Protein AF-A0A4Y8SF31-F1 (afdb_monomer_lite)

Radius of gyration: 11.3 Å; chains: 1; bounding box: 27×23×28 Å

Structure (mmCIF, N/CA/C/O backbone):
data_AF-A0A4Y8SF31-F1
#
_entry.id   AF-A0A4Y8SF31-F1
#
loop_
_atom_site.group_PDB
_atom_site.id
_atom_site.type_symbol
_atom_site.label_atom_id
_atom_site.label_alt_id
_atom_site.label_comp_id
_atom_site.label_asym_id
_atom_site.label_entity_id
_atom_site.label_seq_id
_atom_site.pdbx_PDB_ins_code
_atom_site.Cartn_x
_atom_site.Cartn_y
_atom_site.Cartn_z
_atom_site.occupancy
_atom_site.B_iso_or_equiv
_atom_site.auth_seq_id
_atom_site.auth_comp_id
_atom_site.auth_asym_id
_atom_site.auth_atom_id
_atom_site.pdbx_PDB_model_num
ATOM 1 N N . MET A 1 1 ? 7.049 -14.119 5.193 1.00 44.25 1 MET A N 1
ATOM 2 C CA . MET A 1 1 ? 7.670 -12.892 5.726 1.00 44.25 1 MET A CA 1
ATOM 3 C C . MET A 1 1 ? 7.245 -11.795 4.786 1.00 44.25 1 MET A C 1
ATOM 5 O O . MET A 1 1 ? 7.638 -11.840 3.630 1.00 44.25 1 MET A O 1
ATOM 9 N N . THR A 1 2 ? 6.328 -10.945 5.226 1.00 54.38 2 THR A N 1
ATOM 10 C CA . THR A 1 2 ? 5.889 -9.776 4.468 1.00 54.38 2 THR A CA 1
ATOM 11 C C . THR A 1 2 ? 7.114 -8.906 4.213 1.00 54.38 2 THR A C 1
ATOM 13 O O . THR A 1 2 ? 7.870 -8.634 5.145 1.00 54.38 2 THR A O 1
ATOM 16 N N . ASP A 1 3 ? 7.369 -8.570 2.954 1.00 69.50 3 ASP A N 1
ATOM 17 C CA . ASP A 1 3 ? 8.453 -7.666 2.587 1.00 69.50 3 ASP A CA 1
ATOM 18 C C . ASP A 1 3 ? 8.164 -6.299 3.226 1.00 69.50 3 ASP A C 1
ATOM 20 O O . ASP A 1 3 ? 7.148 -5.672 2.919 1.00 69.50 3 ASP A O 1
ATOM 24 N N . SER A 1 4 ? 9.002 -5.890 4.187 1.00 84.69 4 SER A N 1
ATOM 25 C CA . SER A 1 4 ? 8.793 -4.660 4.962 1.00 84.69 4 SER A CA 1
ATOM 26 C C . SER A 1 4 ? 8.755 -3.440 4.049 1.00 84.69 4 SER A C 1
ATOM 28 O O . SER A 1 4 ? 7.950 -2.546 4.279 1.00 84.69 4 SER A O 1
ATOM 30 N N . THR A 1 5 ? 9.563 -3.432 2.986 1.00 90.88 5 THR A N 1
ATOM 31 C CA . THR A 1 5 ? 9.635 -2.313 2.043 1.00 90.88 5 THR A CA 1
ATOM 32 C C . THR A 1 5 ? 8.354 -2.215 1.221 1.00 90.88 5 THR A C 1
ATOM 34 O O . THR A 1 5 ? 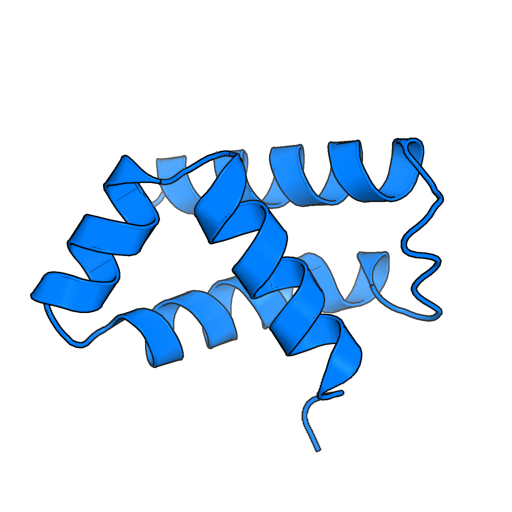7.791 -1.134 1.080 1.00 90.88 5 THR A O 1
ATOM 37 N N . ALA A 1 6 ? 7.821 -3.346 0.751 1.00 93.94 6 ALA A N 1
ATOM 38 C CA . ALA A 1 6 ? 6.551 -3.360 0.027 1.00 93.94 6 ALA A CA 1
ATOM 39 C C . ALA A 1 6 ? 5.375 -2.902 0.906 1.00 93.94 6 ALA A C 1
ATOM 41 O O . ALA A 1 6 ? 4.514 -2.150 0.450 1.00 93.94 6 ALA A O 1
ATOM 42 N N . TYR A 1 7 ? 5.350 -3.328 2.173 1.00 95.12 7 TYR A N 1
ATOM 43 C CA . TYR A 1 7 ? 4.344 -2.879 3.135 1.00 95.12 7 TYR A CA 1
ATOM 44 C C . TYR A 1 7 ? 4.429 -1.366 3.378 1.00 95.12 7 TYR A C 1
ATOM 46 O O . TYR A 1 7 ? 3.406 -0.681 3.326 1.00 95.12 7 TYR A O 1
ATOM 54 N N . ASP A 1 8 ? 5.633 -0.840 3.613 1.00 95.62 8 ASP A N 1
ATOM 55 C CA . ASP A 1 8 ? 5.850 0.587 3.861 1.00 95.62 8 ASP A CA 1
ATOM 56 C C . ASP A 1 8 ? 5.496 1.436 2.633 1.00 95.62 8 ASP A C 1
ATOM 58 O O . ASP A 1 8 ? 4.837 2.466 2.776 1.00 9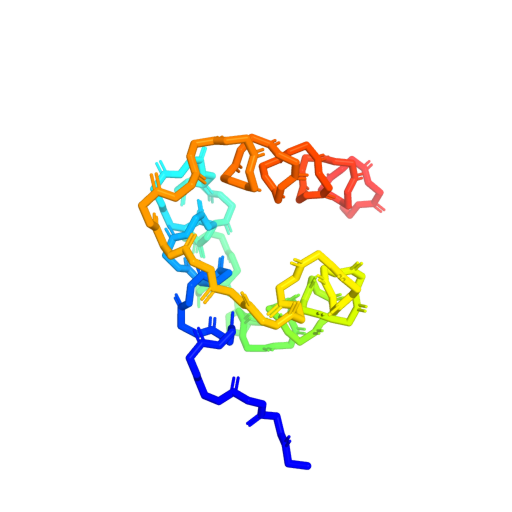5.62 8 ASP A O 1
ATOM 62 N N . TYR A 1 9 ? 5.826 0.966 1.428 1.00 96.62 9 TYR A N 1
ATOM 63 C CA . TYR A 1 9 ? 5.458 1.626 0.176 1.00 96.62 9 TYR A CA 1
ATOM 64 C C . TYR A 1 9 ? 3.941 1.687 -0.029 1.00 96.62 9 TYR A C 1
ATOM 66 O O . TYR A 1 9 ? 3.382 2.758 -0.263 1.00 96.62 9 TYR A O 1
ATOM 74 N N . VAL A 1 10 ? 3.243 0.555 0.110 1.00 97.25 10 VAL A N 1
ATOM 75 C CA . VAL A 1 10 ? 1.776 0.503 -0.020 1.00 97.25 10 VAL A CA 1
ATOM 76 C C . VAL A 1 10 ? 1.102 1.383 1.032 1.00 97.25 10 VAL A C 1
ATOM 78 O O . VAL A 1 10 ? 0.144 2.096 0.727 1.00 97.25 10 VAL A O 1
ATOM 81 N N . LYS A 1 11 ? 1.624 1.382 2.264 1.00 98.00 11 LYS A N 1
ATOM 82 C CA . LYS A 1 11 ? 1.154 2.273 3.324 1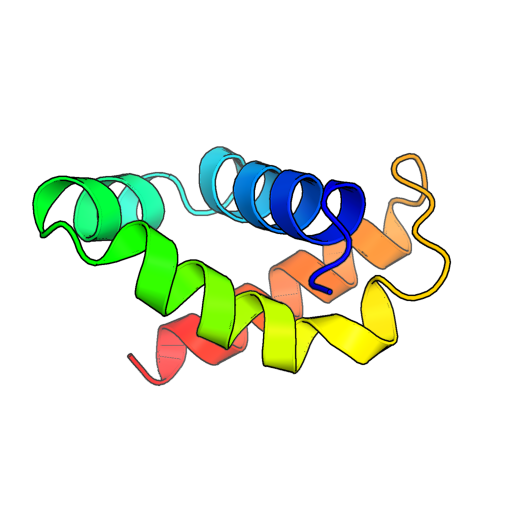.00 98.00 11 LYS A CA 1
ATOM 83 C C . LYS A 1 11 ? 1.345 3.743 2.953 1.00 98.00 11 LYS A C 1
ATOM 85 O O . LYS A 1 11 ? 0.408 4.516 3.138 1.00 98.00 11 LYS A O 1
ATOM 90 N N . LEU A 1 12 ? 2.514 4.114 2.434 1.00 97.69 12 LEU A N 1
ATOM 91 C CA . LEU A 1 12 ? 2.812 5.481 2.011 1.00 97.69 12 LEU A CA 1
ATOM 92 C C . LEU A 1 12 ? 1.851 5.936 0.907 1.00 97.69 12 LEU A C 1
ATOM 94 O O . LEU A 1 12 ? 1.239 6.992 1.030 1.00 97.69 12 LEU A O 1
ATOM 98 N N . VAL A 1 13 ? 1.639 5.110 -0.122 1.00 98.06 13 VAL A N 1
ATOM 99 C CA . VAL A 1 13 ? 0.688 5.419 -1.202 1.00 98.06 13 VAL A CA 1
ATOM 100 C C . VAL A 1 13 ? -0.735 5.587 -0.655 1.00 98.06 13 VAL A C 1
ATOM 102 O O . VAL A 1 13 ? -1.428 6.534 -1.029 1.00 98.06 13 VAL A O 1
ATOM 105 N N . LEU A 1 14 ? -1.174 4.713 0.259 1.00 98.50 14 LEU A N 1
ATOM 106 C CA . LEU A 1 14 ? -2.490 4.830 0.893 1.00 98.50 14 LEU A CA 1
ATOM 107 C C . LEU A 1 14 ? -2.627 6.131 1.705 1.00 98.50 14 LEU A C 1
ATOM 109 O O . LEU A 1 14 ? -3.677 6.774 1.670 1.00 98.50 14 LEU A O 1
ATOM 113 N N . GLU A 1 15 ? -1.584 6.518 2.437 1.00 98.44 15 GLU A N 1
ATOM 114 C CA . GLU A 1 15 ? -1.557 7.737 3.248 1.00 98.44 15 GLU A CA 1
ATOM 115 C C . GLU A 1 15 ? -1.568 9.009 2.386 1.00 98.44 15 GLU A C 1
ATOM 117 O O . GLU A 1 15 ? -2.344 9.926 2.668 1.00 98.44 15 GLU A O 1
ATOM 122 N N . GLU A 1 16 ? -0.769 9.054 1.319 1.00 98.06 16 GLU A N 1
ATOM 123 C CA . GLU A 1 16 ? -0.631 10.229 0.449 1.00 98.06 16 GLU A CA 1
ATOM 124 C C . GLU A 1 16 ? -1.841 10.436 -0.471 1.00 98.06 16 GLU A C 1
ATOM 126 O O . GLU A 1 16 ? -2.360 11.549 -0.581 1.00 98.06 16 GLU A O 1
ATOM 131 N N . GLU A 1 17 ? -2.314 9.372 -1.119 1.00 98.38 17 GLU A N 1
ATOM 132 C CA . GLU A 1 17 ? -3.320 9.467 -2.187 1.00 98.38 17 GLU A CA 1
ATOM 133 C C . GLU A 1 17 ? -4.747 9.237 -1.665 1.00 98.38 17 GLU A C 1
ATOM 135 O O . GLU A 1 17 ? -5.720 9.754 -2.218 1.00 98.38 17 GLU A O 1
ATOM 140 N N . PHE A 1 18 ? -4.890 8.516 -0.546 1.00 98.00 18 PHE A N 1
ATOM 141 C CA . PHE A 1 18 ? -6.183 8.129 0.029 1.00 98.00 18 PHE A CA 1
ATOM 142 C C . PHE A 1 18 ? -6.301 8.496 1.515 1.00 98.00 18 PHE A C 1
ATOM 144 O O . PHE A 1 18 ? -6.949 7.791 2.296 1.00 98.00 18 PHE A O 1
ATOM 151 N N . LEU A 1 19 ? -5.749 9.651 1.910 1.00 98.31 19 LEU A N 1
ATOM 152 C CA . LEU A 1 19 ? -5.653 10.111 3.304 1.00 98.31 19 LEU A CA 1
ATOM 153 C C . LEU A 1 19 ? -6.944 9.942 4.127 1.00 98.31 19 LEU A C 1
ATOM 155 O O . LEU A 1 19 ? -6.908 9.519 5.280 1.00 98.31 19 LEU A O 1
ATOM 159 N N . LYS A 1 20 ? -8.113 10.255 3.553 1.00 98.00 20 LYS A N 1
ATOM 160 C CA . LYS A 1 20 ? -9.403 10.110 4.258 1.00 98.00 20 LYS A CA 1
ATOM 161 C C . LYS A 1 20 ? -9.678 8.663 4.670 1.00 98.00 20 LYS A C 1
ATOM 163 O O . LYS A 1 20 ? -10.183 8.424 5.766 1.00 98.00 20 LYS A O 1
ATOM 168 N N . VAL A 1 21 ? -9.366 7.712 3.794 1.00 98.19 21 VAL A N 1
ATOM 169 C CA . VAL A 1 21 ? -9.549 6.279 4.035 1.00 98.19 21 VAL A CA 1
ATOM 170 C C . VAL A 1 21 ? -8.495 5.770 5.007 1.00 98.19 21 VAL A C 1
ATOM 172 O O . VAL A 1 21 ? -8.854 5.086 5.963 1.00 98.19 21 VAL A O 1
ATOM 175 N N . TYR A 1 22 ? -7.238 6.181 4.833 1.00 98.50 22 TYR A N 1
ATOM 176 C CA . TYR A 1 22 ? -6.161 5.885 5.776 1.00 98.50 22 TYR A CA 1
ATOM 177 C C . TYR A 1 22 ? -6.535 6.289 7.212 1.00 98.50 22 TYR A C 1
ATOM 179 O O . TYR A 1 22 ? -6.508 5.465 8.129 1.00 98.50 22 TYR A O 1
ATOM 187 N N . LEU A 1 23 ? -6.995 7.532 7.402 1.00 98.38 23 LEU A N 1
ATOM 188 C CA . LEU A 1 23 ? -7.447 8.029 8.704 1.00 98.38 23 LEU A CA 1
ATOM 189 C C . LEU A 1 23 ? -8.676 7.274 9.219 1.00 98.38 23 LEU A C 1
ATOM 191 O O . LEU A 1 23 ? -8.742 6.966 10.407 1.00 98.38 23 LEU A O 1
ATOM 195 N N . ARG A 1 24 ? -9.638 6.935 8.351 1.00 98.06 24 ARG A N 1
ATOM 196 C CA . ARG A 1 24 ? -10.809 6.123 8.723 1.00 98.06 24 ARG A CA 1
ATOM 197 C C . ARG A 1 24 ? -10.383 4.756 9.260 1.00 98.06 24 ARG A C 1
ATOM 199 O O . ARG A 1 24 ? -10.824 4.367 10.338 1.00 98.06 24 ARG A O 1
ATOM 206 N N . PHE A 1 25 ? -9.511 4.048 8.546 1.00 98.00 25 PHE A N 1
ATOM 207 C CA . PHE A 1 25 ? -9.002 2.746 8.973 1.00 98.00 25 PHE A CA 1
ATOM 208 C C . PHE A 1 25 ? -8.177 2.838 10.257 1.00 98.00 25 PHE A C 1
ATOM 210 O O . PHE A 1 25 ? -8.335 1.997 11.144 1.00 98.00 25 PHE A O 1
ATOM 217 N N . SER A 1 26 ? -7.347 3.877 10.393 1.00 98.00 26 SER A N 1
ATOM 218 C CA . SER A 1 26 ? -6.575 4.137 11.612 1.00 98.00 26 SER A CA 1
ATOM 219 C C . SER A 1 26 ? -7.488 4.384 12.813 1.00 98.00 26 SER A C 1
ATOM 221 O O . SER A 1 26 ? -7.319 3.759 13.857 1.00 98.00 26 SER A O 1
ATOM 223 N N . ASN A 1 27 ? -8.499 5.242 12.661 1.00 98.31 27 ASN A N 1
ATOM 224 C CA . ASN A 1 27 ? -9.442 5.582 13.731 1.00 98.31 27 ASN A CA 1
ATOM 225 C C . ASN A 1 27 ? -10.310 4.392 14.155 1.00 98.31 27 ASN A C 1
ATOM 227 O O . ASN A 1 27 ? -10.704 4.304 15.315 1.00 98.31 27 ASN A O 1
ATOM 231 N N . HIS A 1 28 ? -10.598 3.471 13.234 1.00 97.69 28 HIS A N 1
ATOM 232 C CA . HIS A 1 28 ? -11.314 2.230 13.531 1.00 97.69 28 HIS A CA 1
ATOM 233 C C . HIS A 1 28 ? -10.400 1.097 14.026 1.00 97.69 28 HIS A C 1
ATOM 235 O O . HIS A 1 28 ? -10.901 0.031 14.371 1.00 97.69 28 HIS A O 1
ATOM 241 N N . GLY A 1 29 ? -9.077 1.296 14.067 1.00 97.81 29 GLY A N 1
ATOM 242 C CA . GLY A 1 29 ? -8.122 0.274 14.503 1.00 97.81 29 GLY A CA 1
ATOM 243 C C . GLY A 1 29 ? -7.958 -0.903 13.533 1.00 97.81 29 GLY A C 1
ATOM 244 O O . GLY A 1 29 ? -7.408 -1.929 13.924 1.00 97.81 29 GLY A O 1
ATOM 245 N N . ILE A 1 30 ? -8.409 -0.766 12.280 1.00 97.81 30 ILE A N 1
ATOM 246 C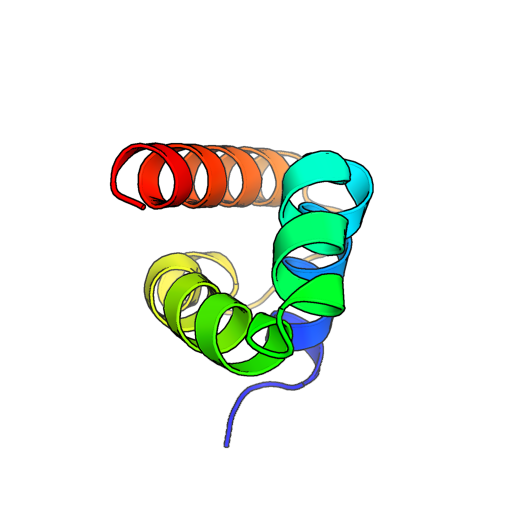 CA . ILE A 1 30 ? -8.350 -1.821 11.249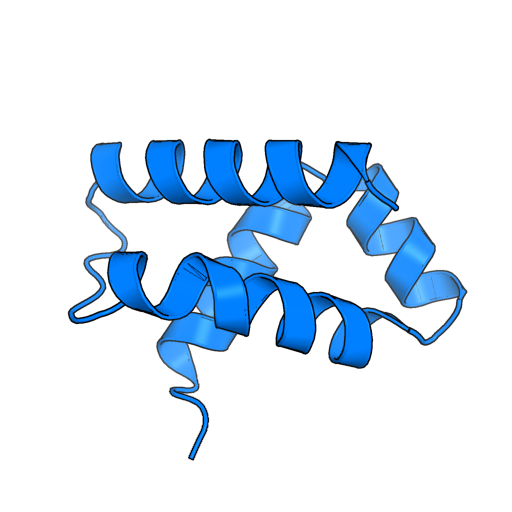 1.00 97.81 30 ILE A CA 1
ATOM 247 C C . ILE A 1 30 ? -7.259 -1.584 10.199 1.00 97.81 30 ILE A C 1
ATOM 249 O O . ILE A 1 30 ? -7.087 -2.398 9.302 1.00 97.81 30 ILE A O 1
ATOM 253 N N . LEU A 1 31 ? -6.487 -0.497 10.312 1.00 97.62 31 LEU A N 1
ATOM 254 C CA . LEU A 1 31 ? -5.480 -0.110 9.317 1.00 97.62 31 LEU A CA 1
ATOM 255 C C . LEU A 1 31 ? -4.508 -1.234 8.952 1.00 97.62 31 LEU A C 1
ATOM 257 O O . LEU A 1 31 ? -4.256 -1.452 7.776 1.00 97.62 31 LEU A O 1
ATOM 261 N N . HIS A 1 32 ? -3.973 -1.957 9.936 1.00 96.50 32 HIS A N 1
ATOM 262 C CA . HIS A 1 32 ? -3.020 -3.035 9.663 1.00 96.50 32 HIS A CA 1
ATOM 263 C C . HIS A 1 32 ? -3.661 -4.216 8.917 1.00 96.50 32 HIS A C 1
ATOM 265 O O . HIS A 1 32 ? -3.030 -4.816 8.049 1.00 96.50 32 HIS A O 1
ATOM 271 N N . TYR A 1 33 ? -4.920 -4.525 9.236 1.00 96.69 33 TYR A N 1
ATOM 272 C CA . TYR A 1 33 ? -5.682 -5.572 8.563 1.00 96.69 33 TYR A CA 1
ATOM 273 C C . TYR A 1 33 ? -5.953 -5.191 7.104 1.00 96.69 33 TYR A C 1
ATOM 275 O O . TYR A 1 33 ? -5.580 -5.926 6.196 1.00 96.69 33 TYR A O 1
ATOM 283 N N . GLU A 1 34 ? -6.486 -3.991 6.877 1.00 97.75 34 GLU A N 1
ATOM 284 C CA . GLU A 1 34 ? -6.767 -3.486 5.531 1.00 97.75 34 GLU A CA 1
ATOM 285 C C . GLU A 1 34 ? -5.491 -3.338 4.692 1.00 97.75 34 GLU A C 1
ATOM 287 O O . GLU A 1 34 ? -5.474 -3.721 3.528 1.00 97.75 34 GLU A O 1
ATOM 292 N N . LEU A 1 35 ? -4.385 -2.866 5.279 1.00 97.19 35 LEU A N 1
ATOM 293 C CA . LEU A 1 35 ? -3.090 -2.817 4.591 1.00 97.19 35 LEU A CA 1
ATOM 294 C C . LEU A 1 35 ? -2.576 -4.203 4.206 1.00 97.19 35 LEU A C 1
ATOM 296 O O . LEU A 1 35 ? -1.916 -4.327 3.181 1.00 97.19 35 LEU A O 1
ATOM 300 N N . THR A 1 36 ? -2.868 -5.236 4.997 1.00 96.50 36 THR A N 1
ATOM 301 C CA . THR A 1 36 ? -2.501 -6.612 4.640 1.00 96.50 36 THR A CA 1
ATOM 302 C C . THR A 1 36 ? -3.295 -7.072 3.420 1.00 96.50 36 THR A C 1
ATOM 304 O O . THR A 1 36 ? -2.690 -7.556 2.468 1.00 96.50 36 THR A O 1
ATOM 307 N N . ASN A 1 37 ? -4.609 -6.829 3.391 1.00 97.06 37 ASN A N 1
ATOM 308 C CA . ASN A 1 37 ? -5.455 -7.152 2.236 1.00 97.06 37 ASN A CA 1
ATOM 309 C C . ASN A 1 37 ? -5.005 -6.395 0.974 1.00 97.06 37 ASN A C 1
ATOM 311 O O . ASN A 1 37 ? -4.862 -6.984 -0.096 1.00 97.06 37 ASN A O 1
ATOM 315 N N . ILE A 1 38 ? -4.719 -5.096 1.110 1.00 97.56 38 ILE A N 1
ATOM 316 C CA . ILE A 1 38 ? -4.214 -4.260 0.014 1.00 97.56 38 ILE A CA 1
ATOM 317 C C . ILE A 1 38 ? -2.837 -4.751 -0.460 1.00 97.56 38 ILE A C 1
ATOM 319 O O . ILE A 1 38 ? -2.552 -4.790 -1.655 1.00 97.56 38 ILE A O 1
ATOM 323 N N . LEU A 1 39 ? -1.952 -5.143 0.454 1.00 96.56 39 LEU A N 1
ATOM 324 C CA . LEU A 1 39 ? -0.639 -5.653 0.078 1.00 96.56 39 LEU A CA 1
ATOM 325 C C . LEU A 1 39 ? -0.736 -6.998 -0.651 1.00 96.56 39 LEU A C 1
ATOM 327 O O . LEU A 1 39 ? 0.045 -7.234 -1.569 1.00 96.56 39 LEU A O 1
ATOM 331 N N . GLU A 1 40 ? -1.686 -7.863 -0.292 1.00 95.94 40 GLU A N 1
ATOM 332 C CA . GLU A 1 40 ? -1.903 -9.137 -0.987 1.00 95.94 40 GLU A CA 1
ATOM 333 C C . GLU A 1 40 ? -2.293 -8.938 -2.457 1.00 95.94 40 GLU A C 1
ATOM 335 O O . GLU A 1 40 ? -1.749 -9.622 -3.327 1.00 95.94 40 GLU A O 1
ATOM 340 N N . ILE A 1 41 ? -3.161 -7.967 -2.756 1.00 96.56 41 ILE A N 1
ATOM 341 C CA . ILE A 1 41 ? -3.535 -7.640 -4.143 1.00 96.56 41 ILE A CA 1
ATOM 342 C C . ILE A 1 41 ? -2.419 -6.898 -4.894 1.00 96.56 41 ILE A C 1
ATOM 344 O O . ILE A 1 41 ? -2.236 -7.120 -6.090 1.00 96.56 41 ILE A O 1
ATOM 348 N N . CYS A 1 42 ? -1.627 -6.069 -4.205 1.00 96.62 42 CYS A N 1
ATOM 349 C CA . CYS A 1 42 ? -0.500 -5.339 -4.794 1.00 96.62 42 CYS A CA 1
ATOM 350 C C . CYS A 1 42 ? 0.775 -6.189 -4.923 1.00 96.62 42 CYS A C 1
ATOM 352 O O . CYS A 1 42 ? 1.702 -5.785 -5.625 1.00 96.62 42 CYS A O 1
ATOM 354 N N . ALA A 1 43 ? 0.837 -7.364 -4.286 1.00 94.25 43 ALA A N 1
ATOM 355 C CA . ALA A 1 43 ? 2.001 -8.250 -4.242 1.00 94.25 43 ALA A CA 1
ATOM 356 C C . ALA A 1 43 ? 2.712 -8.485 -5.594 1.00 94.25 43 ALA A C 1
ATOM 358 O O . ALA A 1 43 ? 3.946 -8.461 -5.610 1.00 94.25 43 ALA A O 1
ATOM 359 N N . PRO A 1 44 ? 2.017 -8.712 -6.731 1.00 93.94 44 PRO A N 1
ATOM 360 C CA . PRO A 1 44 ? 2.695 -8.866 -8.018 1.00 93.94 44 PRO A CA 1
ATOM 361 C C . PRO A 1 44 ? 3.338 -7.570 -8.531 1.00 93.94 44 PRO A C 1
ATOM 363 O O . PRO A 1 44 ? 4.368 -7.658 -9.195 1.00 93.94 44 PRO A O 1
ATOM 366 N N . LEU A 1 45 ? 2.768 -6.402 -8.219 1.00 93.69 45 LEU A N 1
ATOM 367 C CA . LEU A 1 45 ? 3.255 -5.094 -8.677 1.00 93.69 45 LEU A CA 1
ATOM 368 C C . L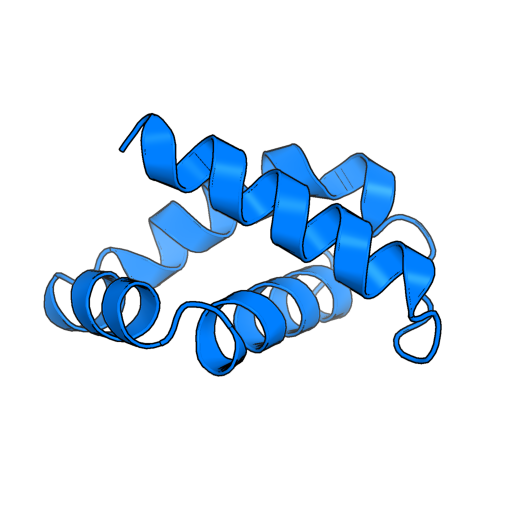EU A 1 45 ? 4.510 -4.675 -7.915 1.00 93.69 45 LEU A C 1
ATOM 370 O O . LEU A 1 45 ? 5.499 -4.250 -8.496 1.00 93.69 45 LEU A O 1
ATOM 374 N N . VAL A 1 46 ? 4.499 -4.867 -6.598 1.00 93.25 46 VAL A N 1
ATOM 375 C CA . VAL A 1 46 ? 5.608 -4.478 -5.710 1.00 93.25 46 VAL A CA 1
ATOM 376 C C . VAL A 1 46 ? 6.753 -5.498 -5.694 1.00 93.25 46 VAL A C 1
ATOM 378 O O . VAL A 1 46 ? 7.711 -5.370 -4.929 1.00 93.25 46 VAL A O 1
ATOM 381 N N . LYS A 1 47 ? 6.691 -6.531 -6.541 1.00 91.00 47 LYS A N 1
ATOM 382 C CA . LYS A 1 47 ? 7.760 -7.520 -6.669 1.00 91.00 47 LYS A CA 1
ATOM 383 C C . LYS A 1 47 ? 8.943 -6.914 -7.424 1.00 91.00 47 LYS A C 1
ATOM 385 O O . LYS A 1 47 ? 8.909 -6.789 -8.642 1.00 91.00 47 LYS A O 1
ATOM 390 N N . GLY A 1 48 ? 10.026 -6.632 -6.703 1.00 85.69 48 GLY A N 1
ATOM 391 C CA . GLY A 1 48 ? 11.165 -5.902 -7.269 1.00 85.69 48 GLY A CA 1
ATOM 392 C C . GLY A 1 48 ? 10.915 -4.395 -7.333 1.00 85.69 48 GLY A C 1
ATOM 393 O O . GLY A 1 48 ? 11.396 -3.755 -8.259 1.00 85.69 48 GLY A O 1
ATOM 394 N N . LEU A 1 49 ? 10.145 -3.884 -6.364 1.00 90.00 49 LEU A N 1
ATOM 395 C CA . LEU A 1 49 ? 9.824 -2.476 -6.147 1.00 90.00 49 LEU A CA 1
ATOM 396 C C . LEU A 1 49 ? 10.999 -1.540 -6.469 1.00 90.00 49 LEU A C 1
ATOM 398 O O . LEU A 1 49 ? 12.074 -1.649 -5.877 1.00 90.00 49 LEU A O 1
ATOM 402 N N . ASP A 1 50 ? 10.731 -0.593 -7.363 1.00 91.81 50 ASP A N 1
ATOM 403 C CA . ASP A 1 50 ? 11.526 0.608 -7.600 1.00 91.81 50 ASP A CA 1
ATOM 404 C C . ASP A 1 50 ? 10.648 1.813 -7.237 1.00 91.81 50 ASP A C 1
ATOM 406 O O . ASP A 1 50 ? 9.671 2.113 -7.924 1.00 91.81 50 ASP A O 1
ATOM 410 N N . GLU A 1 51 ? 10.937 2.461 -6.108 1.00 85.88 51 GLU A N 1
ATOM 411 C CA . GLU A 1 51 ? 10.100 3.542 -5.568 1.00 85.88 51 GLU A CA 1
ATOM 412 C C . GLU A 1 51 ? 10.091 4.792 -6.465 1.00 85.88 51 GLU A C 1
ATOM 414 O O . GLU A 1 51 ? 9.134 5.571 -6.421 1.00 85.88 51 GLU A O 1
ATOM 419 N N . ASP A 1 52 ? 11.113 4.956 -7.313 1.00 90.38 52 ASP A N 1
ATOM 420 C CA . ASP A 1 52 ? 11.224 6.058 -8.271 1.00 90.38 52 ASP A CA 1
ATOM 421 C C . ASP A 1 52 ? 10.432 5.791 -9.571 1.00 90.38 52 ASP A C 1
ATOM 423 O O . ASP A 1 52 ? 10.229 6.705 -10.388 1.00 90.38 52 ASP A O 1
ATOM 427 N N . ASP A 1 53 ? 9.934 4.562 -9.772 1.00 93.94 53 ASP A N 1
ATOM 428 C CA . ASP A 1 53 ? 9.104 4.222 -10.923 1.00 93.94 53 ASP A CA 1
ATOM 429 C C . ASP A 1 53 ? 7.679 4.779 -10.768 1.00 93.94 53 ASP A C 1
ATOM 431 O O . ASP A 1 53 ? 6.800 4.257 -10.076 1.00 93.94 53 ASP A O 1
ATOM 435 N N . ARG A 1 54 ? 7.423 5.867 -11.497 1.00 93.88 54 ARG A N 1
ATOM 436 C CA . ARG A 1 54 ? 6.105 6.510 -11.542 1.00 93.88 54 ARG A CA 1
ATOM 437 C C . ARG A 1 54 ? 5.020 5.611 -12.131 1.00 93.88 54 ARG A C 1
ATOM 439 O O . ARG A 1 54 ? 3.866 5.775 -11.742 1.00 93.88 54 ARG A O 1
ATOM 446 N N . PHE A 1 55 ? 5.345 4.703 -13.053 1.00 95.31 55 PHE A N 1
ATOM 447 C CA . PHE A 1 55 ? 4.354 3.776 -13.609 1.00 95.31 55 PHE A CA 1
ATOM 448 C C . PHE A 1 55 ? 3.885 2.797 -12.541 1.00 95.31 55 PHE A C 1
ATOM 450 O O . PHE A 1 55 ? 2.679 2.675 -12.336 1.00 95.31 55 PHE A O 1
ATOM 457 N N . LEU A 1 56 ? 4.826 2.215 -11.793 1.00 95.75 56 LEU A N 1
ATOM 458 C CA . LEU A 1 56 ? 4.514 1.370 -10.645 1.00 95.75 56 LEU A CA 1
ATOM 459 C C . LEU A 1 56 ? 3.635 2.110 -9.629 1.00 95.75 56 LEU A C 1
ATOM 461 O O . LEU A 1 56 ? 2.608 1.581 -9.198 1.00 95.75 56 LEU A O 1
ATOM 465 N N . ARG A 1 57 ? 3.974 3.367 -9.305 1.00 96.75 57 ARG A N 1
ATOM 466 C CA . ARG A 1 57 ? 3.158 4.187 -8.395 1.00 96.75 57 ARG A CA 1
ATOM 467 C C . ARG A 1 57 ? 1.721 4.332 -8.893 1.00 96.75 57 ARG A C 1
ATOM 469 O O . ARG A 1 57 ? 0.789 4.164 -8.111 1.00 96.75 57 ARG A O 1
ATOM 476 N N . TYR A 1 58 ? 1.519 4.619 -10.179 1.00 97.56 58 TYR A N 1
ATOM 477 C CA . TYR A 1 58 ? 0.172 4.742 -10.743 1.00 97.56 58 TYR A CA 1
ATOM 478 C C . TYR A 1 58 ? -0.600 3.416 -10.754 1.00 97.56 58 TYR A C 1
ATOM 480 O O . TYR A 1 58 ? -1.797 3.426 -10.468 1.00 97.56 58 TYR A O 1
ATOM 488 N N . GLU A 1 59 ? 0.055 2.288 -11.031 1.00 97.44 59 GLU A N 1
ATOM 489 C CA . GLU A 1 59 ? -0.587 0.967 -10.986 1.00 97.44 59 GLU A CA 1
ATOM 490 C C . GLU A 1 59 ? -1.016 0.583 -9.564 1.00 97.44 59 GLU A C 1
ATOM 492 O O . GLU A 1 59 ? -2.130 0.091 -9.363 1.00 97.44 59 GLU A O 1
ATOM 497 N N . VAL A 1 60 ? -0.179 0.870 -8.562 1.00 97.88 60 VAL A N 1
ATOM 498 C CA . VAL A 1 60 ? -0.525 0.653 -7.149 1.00 97.88 60 VAL A CA 1
ATOM 499 C C . VAL A 1 60 ? -1.685 1.558 -6.726 1.00 97.88 60 VAL A C 1
ATOM 501 O O . VAL A 1 60 ? -2.619 1.077 -6.089 1.00 97.88 60 VAL A O 1
ATOM 504 N N . ILE A 1 61 ? -1.695 2.835 -7.130 1.00 98.38 61 ILE A N 1
ATOM 505 C CA . ILE A 1 61 ? -2.827 3.746 -6.876 1.00 98.38 61 ILE A CA 1
ATOM 506 C C . ILE A 1 61 ? -4.120 3.199 -7.484 1.00 98.38 61 ILE A C 1
ATOM 508 O O . ILE A 1 61 ? -5.143 3.178 -6.802 1.00 98.38 61 ILE A O 1
ATOM 512 N N . GLY A 1 62 ? -4.082 2.751 -8.743 1.00 98.06 62 GLY A N 1
ATOM 513 C CA . GLY A 1 62 ? -5.244 2.162 -9.415 1.00 98.06 62 GLY A CA 1
ATOM 514 C C . GLY A 1 62 ? -5.762 0.925 -8.683 1.00 98.06 62 GLY A C 1
ATOM 515 O O . GLY A 1 62 ? -6.941 0.851 -8.355 1.00 98.06 62 GLY A O 1
ATOM 516 N N . THR A 1 63 ? -4.858 0.017 -8.319 1.00 98.12 63 THR A N 1
ATOM 517 C CA . THR A 1 63 ? -5.196 -1.219 -7.595 1.00 98.12 63 THR A CA 1
ATOM 518 C C . THR A 1 63 ? -5.816 -0.933 -6.223 1.00 98.12 63 THR A C 1
ATOM 520 O O . THR A 1 63 ? -6.800 -1.564 -5.837 1.00 98.12 63 THR A O 1
ATOM 523 N N . ILE A 1 64 ? -5.289 0.055 -5.490 1.00 98.25 64 ILE A N 1
ATOM 524 C CA . ILE A 1 64 ? -5.872 0.505 -4.218 1.00 98.25 64 ILE A CA 1
ATOM 525 C C . ILE A 1 64 ? -7.250 1.132 -4.446 1.00 98.25 64 ILE A C 1
ATOM 527 O O . ILE A 1 64 ? -8.177 0.857 -3.687 1.00 98.25 64 ILE A O 1
ATOM 531 N N . ALA A 1 65 ? -7.408 1.968 -5.474 1.00 98.31 65 ALA A N 1
ATOM 532 C CA . ALA A 1 65 ? -8.692 2.589 -5.783 1.00 98.31 65 ALA A CA 1
ATOM 533 C C . ALA A 1 65 ? -9.771 1.541 -6.083 1.00 98.31 65 ALA A C 1
ATOM 535 O O . ALA A 1 65 ? -10.888 1.685 -5.586 1.00 98.31 65 ALA A O 1
ATOM 536 N N . ASP A 1 66 ? -9.427 0.492 -6.832 1.00 97.88 66 ASP A N 1
ATOM 537 C CA . ASP A 1 66 ? -10.332 -0.615 -7.146 1.00 97.88 66 ASP A CA 1
ATOM 538 C C . ASP A 1 66 ? -10.729 -1.382 -5.875 1.00 97.88 66 ASP A C 1
ATOM 540 O O . ASP A 1 66 ? -11.918 -1.569 -5.621 1.00 97.88 66 ASP A O 1
ATOM 544 N N . TYR A 1 67 ? -9.768 -1.715 -5.005 1.00 97.19 67 TYR A N 1
ATOM 545 C CA . TYR A 1 67 ? -10.054 -2.339 -3.704 1.00 97.19 67 TYR A CA 1
ATOM 546 C C . TYR A 1 67 ? -11.028 -1.515 -2.859 1.00 97.19 67 TYR A C 1
ATOM 548 O O . TYR A 1 67 ? -11.990 -2.035 -2.299 1.00 97.19 67 TYR A O 1
ATOM 556 N N . LEU A 1 68 ? -10.810 -0.202 -2.786 1.00 96.62 68 LEU A N 1
ATOM 557 C CA . LEU A 1 68 ? -11.626 0.693 -1.968 1.00 96.62 68 LEU A CA 1
ATOM 558 C C . LEU A 1 68 ? -13.044 0.916 -2.510 1.00 96.62 68 LEU A C 1
ATOM 560 O O . LEU A 1 68 ? -13.872 1.464 -1.783 1.00 96.62 68 LEU A O 1
ATOM 564 N N . GLN A 1 69 ? -13.338 0.526 -3.752 1.00 95.00 69 GLN A N 1
ATOM 565 C CA . GLN A 1 69 ? -14.710 0.524 -4.269 1.00 95.00 69 GLN A CA 1
ATOM 566 C C . GLN A 1 69 ? -15.526 -0.667 -3.755 1.00 95.00 69 GLN A C 1
ATOM 568 O O . GLN A 1 69 ? -16.755 -0.589 -3.729 1.00 95.00 69 GLN A O 1
ATOM 573 N N . GLU A 1 70 ? -14.863 -1.747 -3.341 1.00 84.06 70 GLU A N 1
ATOM 574 C CA . GLU A 1 70 ? -15.503 -2.973 -2.854 1.00 84.06 70 GLU A CA 1
ATOM 575 C C . GLU A 1 70 ? -15.715 -2.989 -1.325 1.00 84.06 70 GLU A C 1
ATOM 577 O O . GLU A 1 70 ? -16.415 -3.868 -0.819 1.00 84.06 70 GLU A O 1
ATOM 582 N N . VAL A 1 71 ? -15.149 -2.010 -0.598 1.00 76.56 71 VAL A N 1
ATOM 583 C CA . VAL A 1 71 ? -15.133 -1.902 0.880 1.00 76.56 71 VAL A CA 1
ATOM 584 C C . VAL A 1 71 ? -16.047 -0.796 1.409 1.00 76.56 71 VAL A C 1
ATOM 586 O O . VAL A 1 71 ? -16.911 -1.101 2.262 1.00 76.56 71 VAL A O 1
#

Sequence (71 aa):
MTDSTAYDYVKLVLEEEFLKVYLRFSNHGILHYELTNILEICAPLVKGLDEDDRFLRYEVIGTIADYLQEV

pLDDT: mean 93.86, std 9.16, range [44.25, 98.5]

Secondary structure (DSSP, 8-state):
---HHHHHHHHHHHHHH-HHHHHHHHHTT-HHHHHHHHHHHHTTTSTT--TT-HHHHHHHHHHHHHHHHH-

Foldseek 3Di:
DPDPVLLVLLLVLCCVVVVVVCVVCVVVVNNVVVSVVLSVQLVVLCPVDDSPDPVSSVVSNVSVVVVVVVD

Organism: NCBI:txid1524096